Protein AF-A0AAJ2NTJ9-F1 (afdb_monomer)

Structure (mmCIF, N/CA/C/O backbone):
data_AF-A0AAJ2NTJ9-F1
#
_entry.id   AF-A0AAJ2NTJ9-F1
#
loop_
_atom_site.group_PDB
_atom_site.id
_atom_site.type_symbol
_atom_site.label_atom_id
_atom_site.label_alt_id
_atom_site.label_comp_id
_atom_site.label_asym_id
_atom_site.label_entity_id
_atom_site.label_seq_id
_atom_site.pdbx_PDB_ins_code
_atom_site.Cartn_x
_atom_site.Cartn_y
_atom_site.Cartn_z
_atom_site.occupancy
_atom_site.B_iso_or_equiv
_atom_site.auth_seq_id
_atom_site.auth_comp_id
_atom_site.auth_asym_id
_atom_site.auth_atom_id
_atom_site.pdbx_PDB_model_num
ATOM 1 N N . LEU A 1 1 ? -3.830 3.494 -9.380 1.00 79.75 1 LEU A N 1
ATOM 2 C CA . LEU A 1 1 ? -5.181 3.126 -8.871 1.00 79.75 1 LEU A CA 1
ATOM 3 C C . LEU A 1 1 ? -5.965 2.139 -9.747 1.00 79.75 1 LEU A C 1
ATOM 5 O O . LEU A 1 1 ? -6.649 1.302 -9.174 1.00 79.75 1 LEU A O 1
ATOM 9 N N . LYS A 1 2 ? -5.901 2.201 -11.092 1.00 93.75 2 LYS A N 1
ATOM 10 C CA . LYS A 1 2 ? -6.738 1.361 -11.984 1.00 93.75 2 LYS A CA 1
ATOM 11 C C . LYS A 1 2 ? -6.677 -0.144 -11.672 1.00 93.75 2 LYS A C 1
ATOM 13 O O . LYS A 1 2 ? -7.723 -0.753 -11.504 1.00 93.75 2 LYS A O 1
ATOM 18 N N . ILE A 1 3 ? -5.477 -0.712 -11.522 1.00 93.56 3 ILE A N 1
ATOM 19 C CA . ILE A 1 3 ? -5.316 -2.149 -11.245 1.00 93.56 3 ILE A CA 1
ATOM 20 C C . ILE A 1 3 ? -5.857 -2.568 -9.874 1.00 93.56 3 ILE A C 1
ATOM 22 O O . ILE A 1 3 ? -6.540 -3.576 -9.773 1.00 93.56 3 ILE A O 1
ATOM 26 N N . ILE A 1 4 ? -5.620 -1.762 -8.835 1.00 94.81 4 ILE A N 1
ATOM 27 C CA . ILE A 1 4 ? -6.088 -2.046 -7.470 1.00 94.81 4 ILE A CA 1
ATOM 28 C C . ILE A 1 4 ? -7.620 -2.124 -7.446 1.00 94.81 4 ILE A C 1
ATOM 30 O O . ILE A 1 4 ? -8.182 -3.060 -6.886 1.00 94.81 4 ILE A O 1
ATOM 34 N N . ARG A 1 5 ? -8.288 -1.177 -8.123 1.00 95.44 5 ARG A N 1
ATOM 35 C CA . ARG A 1 5 ? -9.752 -1.162 -8.262 1.00 95.44 5 ARG A CA 1
ATOM 36 C C . ARG A 1 5 ? -10.266 -2.324 -9.111 1.00 95.44 5 ARG A C 1
ATOM 38 O O . ARG A 1 5 ? -11.250 -2.941 -8.737 1.00 95.44 5 ARG A O 1
ATOM 45 N N . ALA A 1 6 ? -9.599 -2.634 -10.224 1.00 96.12 6 ALA A N 1
ATOM 46 C CA . ALA A 1 6 ? -9.985 -3.746 -11.096 1.00 96.12 6 ALA A CA 1
ATOM 47 C C . ALA A 1 6 ? -9.887 -5.112 -10.396 1.00 96.12 6 ALA A C 1
ATOM 49 O O . ALA A 1 6 ? -10.663 -6.008 -10.704 1.00 96.12 6 ALA A O 1
ATOM 50 N N . LEU A 1 7 ? -8.958 -5.258 -9.448 1.00 95.44 7 LEU A N 1
ATOM 51 C CA . LEU A 1 7 ? -8.787 -6.464 -8.638 1.00 95.44 7 LEU A CA 1
ATOM 52 C C . LEU A 1 7 ? -9.665 -6.490 -7.374 1.00 95.44 7 LEU A C 1
ATOM 54 O O . LEU A 1 7 ? -9.597 -7.464 -6.632 1.00 95.44 7 LEU A O 1
ATOM 58 N N . GLY A 1 8 ? -10.458 -5.445 -7.106 1.00 95.81 8 GLY A N 1
ATOM 59 C CA . GLY A 1 8 ? -11.329 -5.379 -5.926 1.00 95.81 8 GLY A CA 1
ATOM 60 C C . GLY A 1 8 ? -10.569 -5.431 -4.598 1.00 95.81 8 GLY A C 1
ATOM 61 O O . GLY A 1 8 ? -11.038 -6.039 -3.643 1.00 95.81 8 GLY A O 1
ATOM 62 N N . ILE A 1 9 ? -9.363 -4.858 -4.543 1.00 94.94 9 ILE A N 1
ATOM 63 C CA . ILE A 1 9 ? -8.530 -4.942 -3.341 1.00 94.94 9 ILE 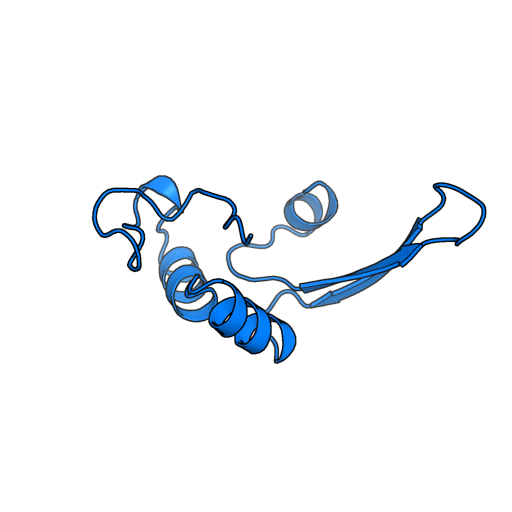A CA 1
ATOM 64 C C . ILE 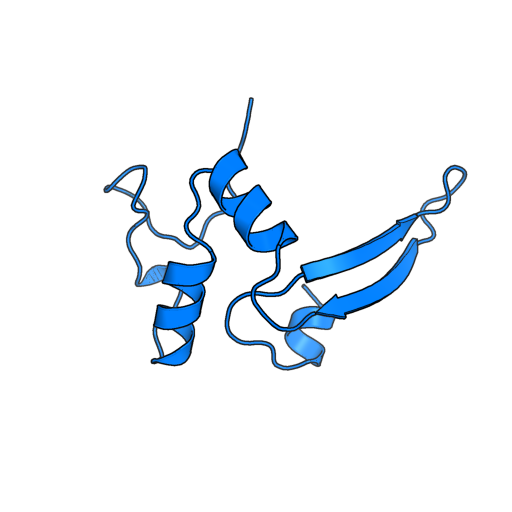A 1 9 ? -9.011 -3.948 -2.282 1.00 94.94 9 ILE A C 1
ATOM 66 O O . ILE A 1 9 ? -8.993 -2.735 -2.505 1.00 94.94 9 ILE A O 1
ATOM 70 N N . GLU A 1 10 ? -9.312 -4.473 -1.096 1.00 94.56 10 GLU A N 1
ATOM 71 C CA . GLU A 1 10 ? -9.646 -3.714 0.108 1.00 94.56 10 GLU A CA 1
ATOM 72 C C . GLU A 1 10 ? -8.580 -3.965 1.187 1.00 94.56 10 GLU A C 1
ATOM 74 O O . GLU A 1 10 ? -8.375 -5.088 1.645 1.00 94.56 10 GLU A O 1
ATOM 79 N N . GLY A 1 11 ? -7.839 -2.916 1.558 1.00 94.44 11 GLY A N 1
ATOM 80 C CA . GLY A 1 11 ? -6.719 -2.992 2.500 1.00 94.44 11 GLY A CA 1
ATOM 81 C C . GLY A 1 11 ? -5.371 -2.649 1.859 1.00 94.44 11 GLY A C 1
ATOM 82 O O . GLY A 1 11 ? -5.262 -1.719 1.063 1.00 94.44 11 GLY A O 1
ATOM 83 N N . GLY A 1 12 ? -4.311 -3.359 2.255 1.00 94.06 12 GLY A N 1
ATOM 84 C CA . GLY A 1 12 ? -2.941 -3.095 1.800 1.00 94.06 12 GLY A CA 1
ATOM 85 C C . GLY A 1 12 ? -2.526 -3.955 0.604 1.00 94.06 12 GLY A C 1
ATOM 86 O O . GLY A 1 12 ? -2.746 -5.163 0.602 1.00 94.06 12 GLY A O 1
ATOM 87 N N . CYS A 1 13 ? -1.850 -3.347 -0.375 1.00 96.19 13 CYS A N 1
ATOM 88 C CA . CYS A 1 13 ? -1.308 -4.031 -1.549 1.00 96.19 13 CYS A CA 1
ATOM 89 C C . CYS A 1 13 ? 0.077 -3.499 -1.918 1.00 96.19 13 CYS A C 1
ATOM 91 O O . CYS A 1 13 ? 0.361 -2.313 -1.755 1.00 96.19 13 CYS A O 1
ATOM 93 N N . ASN A 1 14 ? 0.922 -4.362 -2.478 1.00 96.62 14 ASN A N 1
ATOM 94 C CA . ASN A 1 14 ? 2.165 -3.969 -3.137 1.00 96.62 14 ASN A CA 1
ATOM 95 C C . ASN A 1 14 ? 2.083 -4.287 -4.637 1.00 96.62 14 ASN A C 1
ATOM 97 O O . ASN A 1 14 ? 1.674 -5.382 -5.011 1.00 96.62 14 ASN A O 1
ATOM 101 N N . VAL A 1 15 ? 2.464 -3.327 -5.479 1.00 96.31 15 VAL A N 1
ATOM 102 C CA . VAL A 1 15 ? 2.527 -3.479 -6.939 1.00 96.31 15 VAL A CA 1
ATOM 103 C C . VAL A 1 15 ? 3.963 -3.226 -7.367 1.00 96.31 15 VAL A C 1
ATOM 105 O O . VAL A 1 15 ? 4.553 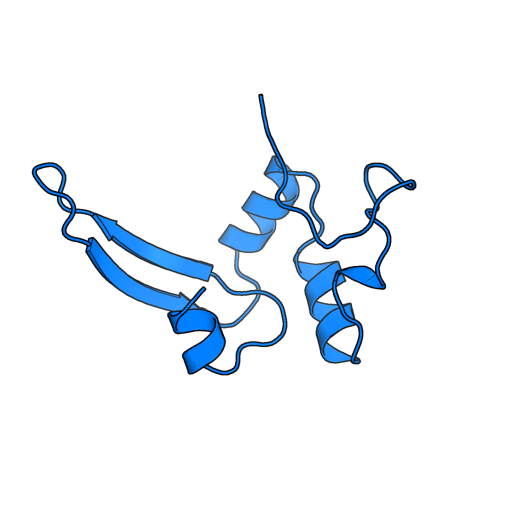-2.228 -6.951 1.00 96.31 15 VAL A O 1
ATOM 108 N N . GLN A 1 16 ? 4.518 -4.119 -8.180 1.00 97.06 16 GLN A N 1
ATOM 109 C CA . GLN A 1 16 ? 5.863 -3.976 -8.734 1.00 97.06 16 GLN A CA 1
ATOM 110 C C . GLN A 1 16 ? 5.772 -3.735 -10.234 1.00 97.06 16 GLN A C 1
ATOM 112 O O . GLN A 1 16 ? 5.024 -4.417 -10.938 1.00 97.06 16 GLN A O 1
ATOM 117 N N . LEU A 1 17 ? 6.526 -2.747 -10.711 1.00 97.44 17 LEU A N 1
ATOM 118 C CA . LEU A 1 17 ? 6.545 -2.349 -12.111 1.00 97.44 17 LEU A CA 1
ATOM 119 C C . LEU A 1 17 ? 7.979 -2.368 -12.644 1.00 97.44 17 LEU A C 1
ATOM 121 O O . LEU A 1 17 ? 8.915 -2.059 -11.909 1.00 97.44 17 LEU A O 1
ATOM 125 N N . ALA A 1 18 ? 8.128 -2.686 -13.926 1.00 98.00 18 ALA A N 1
ATOM 126 C CA . ALA A 1 18 ? 9.338 -2.428 -14.699 1.00 98.00 18 ALA A CA 1
ATOM 127 C C . ALA A 1 18 ? 9.098 -1.196 -15.576 1.00 98.00 18 ALA A C 1
ATOM 129 O O . ALA A 1 18 ? 8.130 -1.182 -16.333 1.00 98.00 18 ALA A O 1
ATOM 130 N N . LEU A 1 19 ? 9.960 -0.185 -15.482 1.00 98.12 19 LEU A N 1
ATOM 131 C CA . LEU A 1 19 ? 9.951 0.999 -16.345 1.00 98.12 19 LEU A CA 1
ATOM 132 C C . LEU A 1 19 ? 11.135 0.906 -17.311 1.00 98.12 19 LEU A C 1
ATOM 134 O O . LEU A 1 19 ? 12.260 0.660 -16.874 1.00 98.12 19 LEU A O 1
ATOM 138 N N . ASP A 1 20 ? 10.883 1.092 -18.603 1.00 97.94 20 ASP A N 1
ATOM 139 C CA . ASP A 1 20 ? 11.944 1.237 -19.600 1.00 97.94 20 ASP A CA 1
ATOM 140 C C . ASP A 1 20 ? 12.759 2.515 -19.307 1.00 97.94 20 ASP A C 1
ATOM 142 O O . ASP A 1 20 ? 12.174 3.593 -19.231 1.00 97.94 20 ASP A O 1
ATOM 146 N N . PRO A 1 21 ? 14.094 2.447 -19.143 1.00 97.56 21 PRO A N 1
ATOM 147 C CA . PRO A 1 21 ? 14.905 3.625 -18.832 1.00 97.56 21 PRO A CA 1
ATOM 148 C C . PRO A 1 21 ? 14.973 4.661 -19.966 1.00 97.56 21 PRO A C 1
ATOM 150 O O . PRO A 1 21 ? 15.391 5.792 -19.720 1.00 97.56 21 PRO A O 1
ATOM 153 N N . TYR A 1 22 ? 14.586 4.299 -21.193 1.00 98.19 22 TYR A N 1
ATOM 154 C CA . TYR A 1 22 ? 14.656 5.173 -22.368 1.00 98.19 22 TYR A CA 1
ATOM 155 C C . TYR A 1 22 ? 13.282 5.640 -22.867 1.00 98.19 22 TYR A C 1
ATOM 157 O O . TYR A 1 22 ? 13.205 6.365 -23.861 1.00 98.19 22 TYR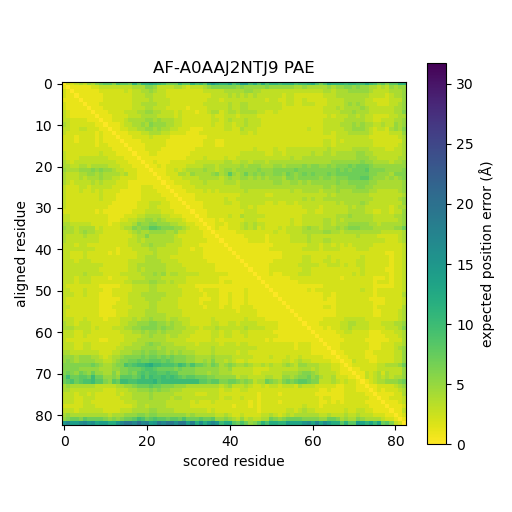 A O 1
ATOM 165 N N . SER A 1 23 ? 12.188 5.247 -22.207 1.00 97.69 23 SER A N 1
ATOM 166 C CA . SER A 1 23 ? 10.832 5.655 -22.582 1.00 97.69 23 SER A CA 1
ATOM 167 C C . SER A 1 23 ? 9.885 5.709 -21.376 1.00 97.69 23 SER A C 1
ATOM 169 O O . SER A 1 23 ? 10.262 5.425 -20.248 1.00 97.69 23 SER A O 1
ATOM 171 N N . PHE A 1 24 ? 8.624 6.082 -21.600 1.00 97.31 24 PHE A N 1
ATOM 172 C CA . PHE A 1 24 ? 7.581 6.016 -20.564 1.00 97.31 24 PHE A CA 1
ATOM 173 C C . PHE A 1 24 ? 6.823 4.681 -20.556 1.00 97.31 24 PHE A C 1
ATOM 175 O O . PHE A 1 24 ? 5.806 4.550 -19.871 1.00 97.31 24 PHE A O 1
ATOM 182 N N . ASN A 1 25 ? 7.288 3.689 -21.319 1.00 97.94 25 ASN A N 1
ATOM 183 C CA . ASN A 1 25 ? 6.678 2.367 -21.317 1.00 97.94 25 ASN A CA 1
ATOM 184 C C . ASN A 1 25 ? 6.984 1.661 -19.998 1.00 97.94 25 ASN A C 1
ATOM 186 O O . ASN A 1 25 ? 8.140 1.534 -19.596 1.00 97.94 25 ASN A O 1
ATOM 190 N N . TYR A 1 26 ? 5.943 1.161 -19.342 1.00 97.19 26 TYR A N 1
ATOM 191 C CA . TYR A 1 26 ? 6.082 0.372 -18.129 1.00 97.19 26 TYR A CA 1
ATOM 192 C C . TYR A 1 26 ? 5.191 -0.862 -18.171 1.00 97.19 26 TYR A C 1
ATOM 194 O O . TYR A 1 26 ? 4.150 -0.892 -18.828 1.00 97.19 26 TYR A O 1
ATOM 202 N N . TYR A 1 27 ? 5.597 -1.871 -17.414 1.00 96.75 27 TYR A N 1
ATOM 203 C CA . TYR A 1 27 ? 4.933 -3.160 -17.323 1.00 96.75 27 TYR A CA 1
ATOM 204 C C . TYR A 1 27 ? 4.694 -3.498 -15.860 1.00 96.75 27 TYR A C 1
ATOM 206 O O . TYR A 1 27 ? 5.516 -3.194 -14.997 1.00 96.75 27 TYR A O 1
ATOM 214 N N . ILE A 1 28 ? 3.564 -4.133 -15.573 1.00 96.75 28 ILE A N 1
ATOM 215 C CA . ILE A 1 28 ? 3.281 -4.667 -14.241 1.00 96.75 28 ILE A CA 1
ATOM 216 C C . ILE A 1 28 ? 3.941 -6.040 -14.158 1.00 96.75 28 ILE A C 1
ATOM 218 O O . ILE A 1 28 ? 3.647 -6.905 -14.979 1.00 96.75 28 ILE A O 1
ATOM 222 N N . ILE A 1 29 ? 4.826 -6.225 -13.180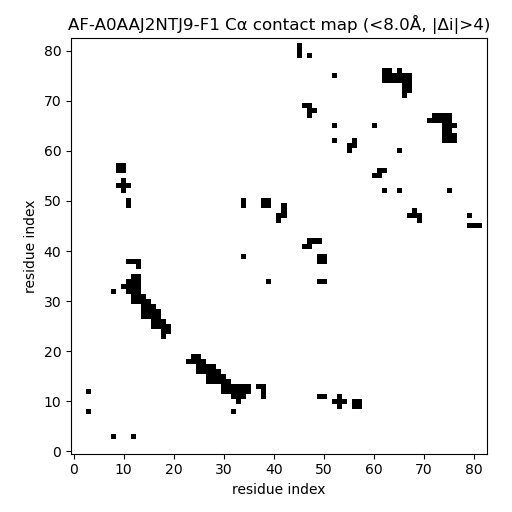 1.00 97.25 29 ILE A N 1
ATOM 223 C CA . ILE A 1 29 ? 5.487 -7.510 -12.927 1.00 97.25 29 ILE A CA 1
ATOM 224 C C . ILE A 1 29 ? 4.561 -8.390 -12.090 1.00 97.25 29 ILE A C 1
ATOM 226 O O . ILE A 1 29 ? 4.224 -9.502 -12.481 1.00 97.25 29 ILE A O 1
ATOM 230 N N . GLU A 1 30 ? 4.132 -7.875 -10.936 1.00 96.25 30 GLU A N 1
ATOM 231 C CA . GLU A 1 30 ? 3.268 -8.604 -10.013 1.00 96.25 30 GLU A CA 1
ATOM 232 C C . GLU A 1 30 ? 2.433 -7.670 -9.133 1.00 96.25 30 GLU A C 1
ATOM 234 O O . GLU A 1 30 ? 2.734 -6.483 -8.947 1.00 96.25 30 GLU A O 1
ATOM 239 N N . VAL A 1 31 ? 1.384 -8.252 -8.550 1.00 96.31 31 VAL A N 1
ATOM 240 C CA . VAL A 1 31 ? 0.534 -7.630 -7.537 1.00 96.31 31 VAL A CA 1
ATOM 241 C C . VAL A 1 31 ? 0.440 -8.571 -6.342 1.00 96.31 31 VAL A C 1
ATOM 243 O O . VAL A 1 31 ? 0.041 -9.723 -6.478 1.00 96.31 31 VAL A O 1
ATOM 246 N N . ASN A 1 32 ? 0.770 -8.065 -5.157 1.00 96.12 32 ASN A N 1
ATOM 247 C CA . ASN A 1 32 ? 0.618 -8.769 -3.889 1.00 96.12 32 ASN A CA 1
ATOM 248 C C . ASN A 1 32 ? -0.541 -8.130 -3.102 1.00 96.12 32 ASN A C 1
ATOM 250 O O . ASN A 1 32 ? -0.304 -7.121 -2.426 1.00 96.12 32 ASN A O 1
ATOM 254 N N . PRO A 1 33 ? -1.770 -8.687 -3.144 1.00 94.88 33 PRO A N 1
ATOM 255 C CA . PRO A 1 33 ? -2.951 -8.145 -2.460 1.00 94.88 33 PRO A CA 1
ATOM 256 C C . PRO A 1 33 ? -2.945 -8.492 -0.962 1.00 94.88 33 PRO A C 1
ATOM 258 O O . PRO A 1 33 ? -3.867 -9.095 -0.423 1.00 94.88 33 PRO A O 1
ATOM 261 N N . ARG A 1 34 ? -1.835 -8.188 -0.294 1.00 95.12 34 ARG A N 1
ATOM 262 C CA . ARG A 1 34 ? -1.610 -8.419 1.131 1.00 95.12 34 ARG A CA 1
ATOM 263 C C . ARG A 1 34 ? -0.534 -7.472 1.637 1.00 95.12 34 ARG A C 1
ATOM 265 O O . ARG A 1 34 ? 0.299 -6.977 0.874 1.00 95.12 34 ARG A O 1
ATOM 272 N N . VAL A 1 35 ? -0.466 -7.327 2.954 1.00 94.44 35 VAL A N 1
ATOM 273 C CA . VAL A 1 35 ? 0.719 -6.758 3.597 1.00 94.44 35 VAL A CA 1
ATOM 274 C C . VAL A 1 35 ? 1.945 -7.640 3.331 1.00 94.44 35 VAL A C 1
ATOM 276 O O . VAL A 1 35 ? 1.891 -8.875 3.365 1.00 94.44 35 VAL A O 1
ATOM 279 N N . SER A 1 36 ? 3.067 -7.001 3.019 1.00 93.25 36 SER A N 1
ATOM 280 C CA . SER A 1 36 ? 4.323 -7.669 2.677 1.00 93.25 36 SER A CA 1
ATOM 281 C C . SER A 1 36 ? 5.496 -7.080 3.461 1.00 93.25 36 SER A C 1
ATOM 283 O O . SER A 1 36 ? 5.351 -6.098 4.193 1.00 93.25 36 SER A O 1
ATOM 285 N N . ARG A 1 37 ? 6.691 -7.657 3.285 1.00 95.25 37 ARG A N 1
ATOM 286 C CA . ARG A 1 37 ? 7.933 -7.073 3.819 1.00 95.25 37 ARG A CA 1
ATOM 287 C C . ARG A 1 37 ? 8.117 -5.626 3.343 1.00 95.25 37 ARG A C 1
ATOM 289 O O . ARG A 1 37 ? 8.485 -4.769 4.140 1.00 95.25 37 ARG A O 1
ATOM 296 N N . SER A 1 38 ? 7.771 -5.339 2.087 1.00 94.69 38 SER A N 1
ATOM 297 C CA . SER A 1 38 ? 7.804 -3.986 1.521 1.00 94.69 38 SER A CA 1
ATOM 298 C C . SER A 1 38 ? 6.811 -3.048 2.211 1.00 94.69 38 SER A C 1
ATOM 300 O O . SER A 1 38 ? 7.143 -1.895 2.459 1.00 94.69 38 SER A O 1
ATOM 302 N N . SER A 1 39 ? 5.624 -3.534 2.594 1.00 95.25 39 SER A N 1
ATOM 303 C CA . SER A 1 39 ? 4.674 -2.744 3.392 1.00 95.25 39 SER A CA 1
ATOM 304 C C . SER A 1 39 ? 5.243 -2.392 4.770 1.00 95.25 39 SER A C 1
ATOM 306 O O . SER A 1 39 ? 5.109 -1.256 5.209 1.00 95.25 39 SER A O 1
ATOM 308 N N . ALA A 1 40 ? 5.910 -3.335 5.445 1.00 94.75 40 ALA A N 1
ATOM 309 C CA . ALA A 1 40 ? 6.540 -3.070 6.740 1.00 94.75 40 ALA A CA 1
ATOM 310 C C . ALA A 1 40 ? 7.649 -2.010 6.631 1.00 94.75 40 ALA A C 1
ATOM 312 O O . ALA A 1 40 ? 7.710 -1.099 7.458 1.00 94.75 40 ALA A O 1
ATOM 313 N N . LEU A 1 41 ? 8.477 -2.093 5.584 1.00 96.50 41 LEU A N 1
ATOM 314 C CA . LEU A 1 41 ? 9.494 -1.085 5.283 1.00 96.50 41 LEU A CA 1
ATOM 315 C C . LEU A 1 41 ? 8.861 0.290 5.022 1.00 96.50 41 LEU A C 1
ATOM 317 O O . LEU A 1 41 ? 9.263 1.269 5.645 1.00 96.50 41 LEU A O 1
ATOM 321 N N . ALA A 1 42 ? 7.833 0.359 4.172 1.00 96.00 42 ALA A N 1
ATOM 322 C CA . ALA A 1 42 ? 7.125 1.602 3.868 1.00 96.00 42 ALA A CA 1
ATOM 323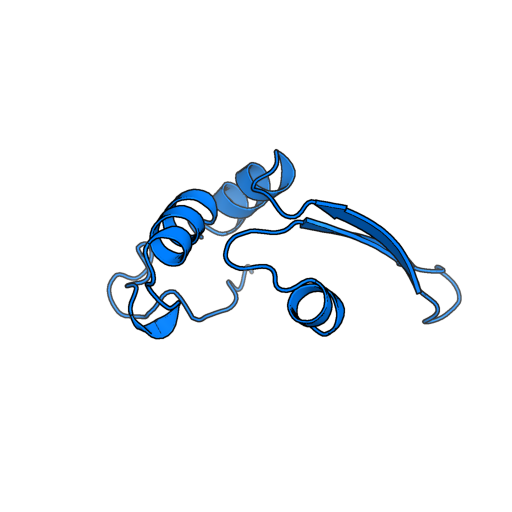 C C . ALA A 1 42 ? 6.499 2.233 5.121 1.00 96.00 42 ALA A C 1
ATOM 325 O O . ALA A 1 42 ? 6.607 3.441 5.323 1.00 96.00 42 ALA A O 1
ATOM 326 N N . SER A 1 43 ? 5.914 1.426 6.013 1.00 95.94 43 SER A N 1
ATOM 327 C CA . SER A 1 43 ? 5.392 1.912 7.294 1.00 95.94 43 SER A CA 1
ATOM 328 C C . SER A 1 43 ? 6.461 2.512 8.194 1.00 95.94 43 SER A C 1
ATOM 330 O O . SER A 1 43 ? 6.191 3.484 8.895 1.00 95.94 43 SER A O 1
ATOM 332 N N . LYS A 1 44 ? 7.672 1.950 8.191 1.00 95.38 44 LYS A N 1
ATOM 333 C CA . LYS A 1 44 ? 8.791 2.506 8.956 1.00 95.38 44 LYS A CA 1
ATOM 334 C C . LYS A 1 44 ? 9.334 3.786 8.335 1.00 95.38 44 LYS A C 1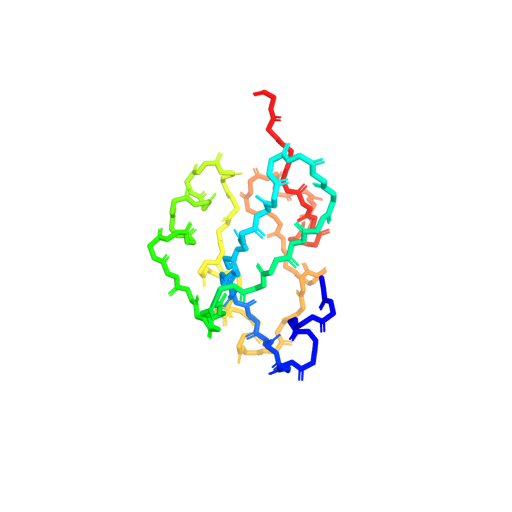
ATOM 336 O O . LYS A 1 44 ? 9.577 4.726 9.077 1.00 95.38 44 LYS A O 1
ATOM 341 N N . ALA A 1 45 ? 9.466 3.833 7.012 1.00 95.69 45 ALA A N 1
ATOM 342 C CA . ALA A 1 45 ? 9.962 5.009 6.304 1.00 95.69 45 ALA A CA 1
ATOM 343 C C . ALA A 1 45 ? 9.022 6.219 6.434 1.00 95.69 45 ALA A C 1
ATOM 345 O O . ALA A 1 45 ? 9.484 7.342 6.565 1.00 95.69 45 ALA A O 1
ATOM 346 N N . THR A 1 46 ? 7.707 5.988 6.422 1.00 94.81 46 THR A N 1
ATOM 347 C CA . THR A 1 46 ? 6.697 7.064 6.370 1.00 94.81 46 THR A CA 1
ATOM 348 C C . THR A 1 46 ? 6.027 7.372 7.708 1.00 94.81 46 THR A C 1
ATOM 350 O O . THR A 1 46 ? 5.299 8.354 7.823 1.00 94.81 46 THR A O 1
ATOM 353 N N . GLY A 1 47 ? 6.162 6.492 8.703 1.00 94.50 47 GLY A N 1
ATOM 354 C CA . GLY A 1 47 ? 5.328 6.519 9.909 1.00 94.50 47 GLY A CA 1
ATOM 355 C C . GLY A 1 47 ? 3.864 6.111 9.675 1.00 94.50 47 GLY A C 1
ATOM 356 O O . GLY A 1 47 ? 3.090 6.064 10.630 1.00 94.50 47 GLY A O 1
ATOM 357 N N . TYR A 1 48 ? 3.469 5.778 8.439 1.00 96.50 48 TYR A N 1
ATOM 358 C CA . TYR A 1 48 ? 2.099 5.410 8.085 1.00 96.50 48 TYR A CA 1
ATOM 359 C C . TYR A 1 48 ? 1.827 3.926 8.404 1.00 96.50 48 TYR A C 1
ATOM 361 O O . TYR A 1 48 ? 2.424 3.037 7.784 1.00 96.50 48 TYR A O 1
ATOM 369 N N . PRO A 1 49 ? 0.936 3.591 9.355 1.00 95.69 49 PRO A N 1
ATOM 370 C CA . PRO A 1 49 ? 0.806 2.228 9.873 1.00 95.69 49 PRO A CA 1
ATOM 371 C C . PRO A 1 49 ? -0.071 1.335 8.971 1.00 95.69 49 PRO A C 1
ATOM 373 O O . PRO A 1 49 ? -1.178 0.948 9.347 1.00 95.69 49 PRO A O 1
ATOM 376 N N . ILE A 1 50 ? 0.444 0.962 7.794 1.00 96.94 50 ILE A N 1
ATOM 377 C CA . ILE A 1 50 ? -0.261 0.231 6.721 1.00 96.94 50 ILE A CA 1
ATOM 378 C C . ILE A 1 50 ? -0.981 -1.014 7.249 1.00 96.94 50 ILE A C 1
ATOM 380 O O . ILE A 1 50 ? -2.166 -1.184 6.988 1.00 96.94 50 ILE A O 1
ATOM 384 N N . ALA A 1 51 ? -0.305 -1.870 8.021 1.00 96.38 51 ALA A N 1
ATOM 385 C CA . ALA A 1 51 ? -0.919 -3.102 8.526 1.00 96.38 51 ALA A CA 1
ATOM 386 C C . ALA A 1 51 ? -2.090 -2.837 9.489 1.00 96.38 51 ALA A C 1
ATOM 388 O O . ALA A 1 51 ? -3.107 -3.525 9.434 1.00 96.38 51 ALA A O 1
ATOM 389 N N . LYS A 1 52 ? -1.975 -1.806 10.336 1.00 95.75 52 LYS A N 1
ATOM 390 C CA . LYS A 1 52 ? -3.031 -1.414 11.279 1.00 95.75 52 LYS A CA 1
ATOM 391 C C . LYS A 1 52 ? -4.252 -0.862 10.547 1.00 95.75 52 LYS A C 1
ATOM 393 O O . LYS A 1 52 ? -5.376 -1.161 10.931 1.00 95.75 52 LYS A O 1
ATOM 398 N N . LEU A 1 53 ? -4.028 -0.055 9.512 1.00 96.81 53 LEU A N 1
ATOM 399 C CA . LEU A 1 53 ? -5.102 0.524 8.705 1.00 96.81 53 LEU A CA 1
ATOM 400 C C . LEU A 1 53 ? -5.770 -0.538 7.830 1.00 96.81 53 LEU A C 1
ATOM 402 O O . LEU A 1 53 ? -6.991 -0.595 7.792 1.00 96.81 53 LEU A O 1
ATOM 406 N N . ALA A 1 54 ? -4.997 -1.443 7.225 1.00 97.00 54 ALA A N 1
ATOM 407 C CA . ALA A 1 54 ? -5.537 -2.570 6.467 1.00 97.00 54 ALA A CA 1
ATOM 408 C C . ALA A 1 54 ? -6.455 -3.460 7.325 1.00 97.00 54 ALA A C 1
ATOM 410 O O . ALA A 1 54 ? -7.524 -3.847 6.868 1.00 97.00 54 ALA A O 1
ATOM 411 N N . ALA A 1 55 ? -6.085 -3.728 8.584 1.00 96.75 55 ALA A N 1
ATOM 412 C CA . ALA A 1 55 ? -6.930 -4.487 9.508 1.00 96.75 55 ALA A CA 1
ATOM 413 C C . ALA A 1 55 ? -8.256 -3.775 9.835 1.00 96.75 55 ALA A C 1
ATOM 415 O O . ALA A 1 55 ? -9.281 -4.429 9.988 1.00 96.75 55 ALA A O 1
ATOM 416 N N . LYS A 1 56 ? -8.247 -2.440 9.924 1.00 96.88 56 LYS A N 1
ATOM 417 C CA . LYS A 1 56 ? -9.464 -1.644 10.131 1.00 96.88 56 LYS A CA 1
ATOM 418 C C . LYS A 1 56 ? -10.351 -1.600 8.882 1.00 96.88 56 LYS A C 1
ATOM 420 O O . LYS A 1 56 ? -11.565 -1.700 9.006 1.00 96.88 56 LYS A O 1
ATOM 425 N N . ILE A 1 57 ? -9.749 -1.526 7.696 1.00 97.31 57 ILE A N 1
ATOM 426 C CA . ILE A 1 57 ? -10.478 -1.626 6.423 1.00 97.31 57 ILE A CA 1
ATOM 427 C C . ILE A 1 57 ? -11.177 -2.983 6.309 1.00 97.31 57 ILE A C 1
ATOM 429 O O . ILE A 1 57 ? -12.344 -3.039 5.946 1.00 97.31 57 ILE A O 1
ATOM 433 N N . ALA A 1 58 ? -10.515 -4.069 6.720 1.00 96.00 58 ALA A N 1
ATOM 434 C CA . ALA A 1 58 ? -11.098 -5.412 6.702 1.00 96.00 58 ALA A CA 1
ATOM 435 C C . ALA A 1 58 ? -12.343 -5.577 7.599 1.00 96.00 58 ALA A C 1
ATOM 437 O O . ALA A 1 58 ? -13.096 -6.530 7.419 1.00 96.00 58 ALA A O 1
ATOM 438 N N . VAL A 1 59 ? -12.566 -4.670 8.558 1.00 97.00 59 VAL A N 1
ATOM 439 C CA . VAL A 1 59 ? -13.778 -4.633 9.399 1.00 97.00 59 VAL A CA 1
ATOM 440 C C . VAL A 1 59 ? -14.737 -3.500 9.006 1.00 97.00 59 VAL A C 1
ATOM 442 O O . VAL A 1 59 ? -15.631 -3.162 9.776 1.00 97.00 59 VAL A O 1
ATOM 445 N N . GLY A 1 60 ? -14.568 -2.929 7.810 1.00 96.75 60 GLY A N 1
ATOM 446 C CA . GLY A 1 60 ? -15.518 -2.005 7.190 1.00 96.75 60 GLY A CA 1
ATOM 447 C C . GLY A 1 60 ? -15.226 -0.516 7.369 1.00 96.75 60 GLY A C 1
ATOM 448 O O . GLY A 1 60 ? -16.045 0.283 6.931 1.00 96.75 60 GLY A O 1
ATOM 449 N N . LEU A 1 61 ? -14.096 -0.125 7.978 1.00 97.69 61 LEU A N 1
ATOM 450 C CA . LEU A 1 61 ? -13.738 1.297 8.077 1.00 97.69 61 LEU A CA 1
ATOM 451 C C . LEU A 1 61 ? -13.135 1.835 6.775 1.00 97.69 61 LEU A C 1
ATOM 453 O O . LEU A 1 61 ? -12.337 1.164 6.115 1.00 97.69 61 LEU A O 1
ATOM 457 N N . THR A 1 62 ? -13.398 3.100 6.470 1.00 97.56 62 THR A N 1
ATOM 458 C CA . THR A 1 62 ? -12.752 3.838 5.380 1.00 97.56 62 THR A CA 1
ATOM 459 C C . THR A 1 62 ? -11.577 4.686 5.881 1.00 97.56 62 THR A C 1
ATOM 461 O O . THR A 1 62 ? -11.380 4.920 7.076 1.00 97.56 62 THR A O 1
ATOM 464 N N . LEU A 1 63 ? -10.714 5.133 4.961 1.00 97.00 63 LEU A N 1
ATOM 465 C CA . LEU A 1 63 ? -9.508 5.900 5.307 1.00 97.00 63 LEU A CA 1
ATOM 466 C C . LEU A 1 63 ? -9.816 7.260 5.956 1.00 97.00 63 LEU A C 1
ATOM 468 O O . LEU A 1 63 ? -9.022 7.751 6.760 1.00 97.00 63 LEU A O 1
ATOM 472 N N . ASP A 1 64 ? -10.945 7.866 5.608 1.00 97.00 64 ASP A N 1
ATOM 473 C CA . ASP A 1 64 ? -11.438 9.140 6.132 1.00 97.00 64 ASP A CA 1
ATOM 474 C C . ASP A 1 64 ? -12.118 9.022 7.506 1.00 97.00 64 ASP A C 1
ATOM 476 O O . ASP A 1 64 ? -12.253 10.022 8.200 1.00 97.00 64 ASP A O 1
ATOM 480 N N . GLU A 1 65 ? -12.437 7.811 7.967 1.00 96.44 65 GLU A N 1
ATOM 481 C CA . GLU A 1 65 ? -12.944 7.559 9.327 1.00 96.44 65 GLU A CA 1
ATOM 482 C C . GLU A 1 65 ? -11.816 7.340 10.349 1.00 96.44 65 GLU A C 1
ATOM 484 O O . GLU A 1 65 ? -12.021 7.353 11.566 1.00 96.44 65 GLU A O 1
ATOM 489 N N . MET A 1 66 ? -10.592 7.103 9.874 1.00 96.00 66 MET A N 1
ATOM 490 C CA . MET A 1 66 ? -9.465 6.724 10.719 1.00 96.00 66 MET A CA 1
ATOM 491 C C . MET A 1 66 ? -8.528 7.901 10.962 1.00 96.00 66 MET A C 1
ATOM 493 O O . MET A 1 66 ? -7.953 8.439 10.027 1.00 96.00 66 MET A O 1
ATOM 497 N N . LEU A 1 67 ? -8.289 8.257 12.226 1.00 95.50 67 LEU A N 1
ATOM 498 C CA . LEU A 1 67 ? -7.292 9.273 12.577 1.00 95.50 67 LEU A CA 1
ATOM 499 C C . LEU A 1 67 ? -5.869 8.845 12.186 1.00 95.50 67 LEU A C 1
ATOM 501 O O . LEU A 1 67 ? -5.442 7.711 12.435 1.00 95.50 67 LEU A O 1
ATOM 505 N N . ASN A 1 68 ? -5.112 9.794 11.639 1.00 93.19 68 ASN A N 1
ATOM 506 C CA . ASN A 1 68 ? -3.677 9.683 11.444 1.00 93.19 68 ASN A CA 1
ATOM 507 C C . ASN A 1 68 ? -2.990 9.624 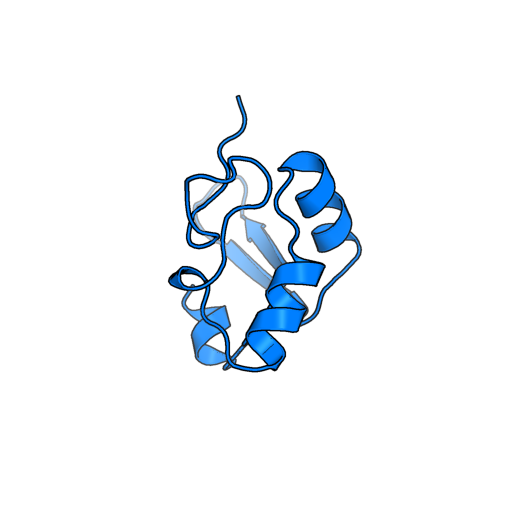12.812 1.00 93.19 68 ASN A C 1
ATOM 509 O O . ASN A 1 68 ? -2.999 10.586 13.579 1.00 93.19 68 ASN A O 1
ATOM 513 N N . THR A 1 69 ? -2.351 8.495 13.105 1.00 86.94 69 THR A N 1
ATOM 514 C CA . THR A 1 69 ? -1.695 8.262 14.396 1.00 86.94 69 THR A CA 1
ATOM 515 C C . THR A 1 69 ? -0.422 9.079 14.599 1.00 86.94 69 THR A C 1
ATOM 517 O O . THR A 1 69 ? 0.061 9.137 15.723 1.00 86.94 69 THR A O 1
ATOM 520 N N . VAL A 1 70 ? 0.135 9.672 13.538 1.00 87.50 70 VAL A N 1
ATOM 521 C CA . VAL A 1 70 ? 1.345 10.504 13.608 1.00 87.50 70 VAL A CA 1
ATOM 522 C C . VAL A 1 70 ? 0.989 11.928 14.028 1.00 87.50 70 VAL A C 1
ATOM 524 O O . VAL A 1 70 ? 1.567 12.455 14.970 1.00 87.50 70 VAL A O 1
ATOM 527 N N . THR A 1 71 ? 0.019 12.553 13.355 1.00 89.62 71 THR A N 1
ATOM 528 C CA . THR A 1 71 ? -0.369 13.948 13.629 1.00 89.62 71 THR A CA 1
ATOM 529 C C . THR A 1 71 ? -1.426 14.069 14.725 1.00 89.62 71 THR A C 1
ATOM 531 O O . THR A 1 71 ? -1.526 15.119 15.356 1.00 89.62 71 THR A O 1
ATOM 534 N N . GLY A 1 72 ? -2.270 13.046 14.905 1.00 90.75 72 GLY A N 1
ATOM 535 C CA . GLY A 1 72 ? -3.427 13.057 15.808 1.00 90.75 72 GLY A CA 1
ATOM 536 C C . GLY A 1 72 ? -4.529 14.060 15.439 1.00 90.75 72 GLY A C 1
ATOM 537 O O . GLY A 1 72 ? -5.517 14.161 16.157 1.00 90.75 72 GLY A O 1
ATOM 538 N N . LYS A 1 73 ? -4.359 14.817 14.348 1.00 92.94 73 LYS A N 1
ATOM 539 C CA . LYS A 1 73 ? -5.223 15.947 13.957 1.00 92.94 73 LYS A CA 1
ATOM 540 C C . LYS A 1 73 ? -5.833 15.792 12.566 1.00 92.94 73 LYS A C 1
ATOM 542 O O . LYS A 1 73 ? -6.762 16.514 12.228 1.00 92.94 73 LYS A O 1
ATOM 547 N N . THR A 1 74 ? -5.287 14.891 11.755 1.00 95.00 74 THR A N 1
ATOM 548 C CA . THR A 1 74 ? -5.757 14.598 10.396 1.00 95.00 74 THR A CA 1
ATOM 549 C C . THR A 1 74 ? -6.206 13.143 10.289 1.00 95.00 74 THR A C 1
ATOM 551 O O . THR A 1 74 ? -6.066 12.378 11.244 1.00 95.00 74 THR A O 1
ATOM 554 N N . TYR A 1 75 ? -6.749 12.750 9.139 1.00 96.62 75 TYR A N 1
ATOM 555 C CA . TYR A 1 75 ? -7.203 11.383 8.870 1.00 96.62 75 TYR A CA 1
ATOM 556 C C . TYR A 1 75 ? -6.163 10.577 8.087 1.00 96.62 75 TYR A C 1
ATOM 558 O O . TYR A 1 75 ? -5.195 11.131 7.572 1.00 96.62 75 TYR A O 1
ATOM 566 N N . ALA A 1 76 ? -6.356 9.262 7.997 1.00 96.75 76 ALA A N 1
ATOM 567 C CA . ALA A 1 76 ? -5.493 8.332 7.282 1.00 96.75 76 ALA A CA 1
ATOM 568 C C . ALA A 1 76 ? -5.642 8.439 5.754 1.00 96.75 76 ALA A C 1
ATOM 570 O O . ALA A 1 76 ? -4.810 7.896 5.031 1.00 96.75 76 ALA A O 1
ATOM 571 N N . SER A 1 77 ? -6.650 9.158 5.254 1.00 96.75 77 SER A N 1
ATOM 572 C CA . SER A 1 77 ? -6.825 9.472 3.831 1.00 96.75 77 SER A CA 1
ATOM 573 C C . SER A 1 77 ? -5.856 10.564 3.355 1.00 96.75 77 SER A C 1
ATOM 575 O O . SER A 1 77 ? -6.260 11.687 3.055 1.00 96.75 77 SER A O 1
ATOM 577 N N . PHE A 1 78 ? -4.565 10.241 3.302 1.00 95.88 78 PHE A N 1
ATOM 578 C CA . PHE A 1 78 ? -3.515 11.097 2.750 1.00 95.88 78 PHE A CA 1
ATOM 579 C C . PHE A 1 78 ? -2.350 10.253 2.224 1.00 95.88 78 PHE A C 1
ATOM 581 O O . PHE A 1 78 ? -2.186 9.095 2.612 1.00 95.88 78 PHE A O 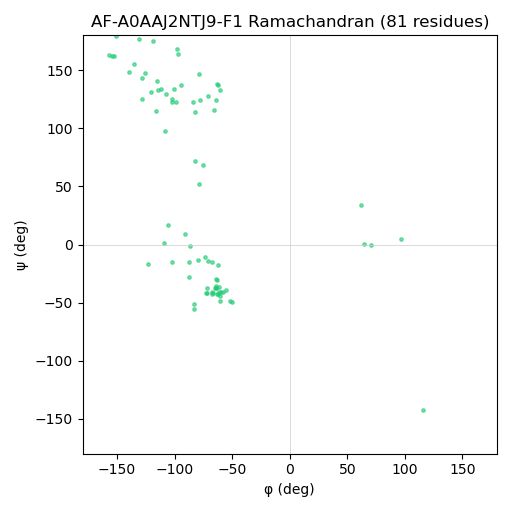1
ATOM 588 N N . GLU A 1 79 ? -1.518 10.855 1.378 1.00 95.88 79 GLU A N 1
ATOM 589 C CA . GLU A 1 79 ? -0.233 10.289 0.968 1.00 95.88 79 GLU A CA 1
ATOM 590 C C . GLU A 1 79 ? 0.884 10.936 1.808 1.00 95.88 79 GLU A C 1
ATOM 592 O O . GLU A 1 79 ? 0.975 12.167 1.841 1.00 95.88 79 GLU A O 1
ATOM 597 N N . PRO A 1 80 ? 1.707 10.158 2.540 1.00 93.81 80 PRO A N 1
ATOM 598 C CA . PRO A 1 80 ? 2.816 10.713 3.310 1.00 93.81 80 PRO A CA 1
ATOM 599 C C . PRO A 1 80 ? 3.831 11.432 2.416 1.00 93.81 80 PRO A C 1
ATOM 601 O O . PRO A 1 80 ? 4.275 10.873 1.417 1.00 93.81 80 PRO A O 1
ATOM 604 N N . ALA A 1 81 ? 4.239 12.635 2.819 1.00 93.81 81 ALA A N 1
ATOM 605 C CA . ALA A 1 81 ? 5.349 13.362 2.215 1.00 93.81 81 ALA A CA 1
ATOM 606 C C . ALA A 1 81 ? 6.600 13.209 3.091 1.00 93.81 81 ALA A C 1
ATOM 608 O O . ALA A 1 81 ? 6.520 13.350 4.314 1.00 93.81 81 ALA A O 1
ATOM 609 N N . LEU A 1 82 ? 7.731 12.903 2.459 1.00 87.69 82 LEU A N 1
ATOM 610 C CA . LEU A 1 82 ? 9.058 12.873 3.070 1.00 87.69 82 LEU A CA 1
ATOM 611 C C . LEU A 1 82 ? 9.898 13.971 2.412 1.00 87.69 82 LEU A C 1
ATOM 613 O O . LEU A 1 82 ? 9.761 14.177 1.206 1.00 87.69 82 LEU A O 1
ATOM 617 N N . ASP A 1 83 ? 10.709 14.655 3.215 1.00 69.69 83 ASP A N 1
ATOM 618 C CA . ASP A 1 83 ? 11.704 15.643 2.771 1.00 69.69 83 ASP A CA 1
ATOM 619 C C . ASP A 1 83 ? 13.072 14.960 2.600 1.00 69.69 83 ASP A C 1
ATOM 621 O O . ASP A 1 83 ? 13.383 14.073 3.438 1.00 69.69 83 ASP A O 1
#

Sequence (83 aa):
LKIIRALGIEGGCNVQLALDPYSFNYYIIEVNPRVSRSSALASKATGYPIAKLAAKIAVGLTLDEMLNTVTGKTYASFEPALD

Secondary structure (DSSP, 8-state):
-HHHHHTT--S--EEEEEE-TTSS-EEEEEEE-S--HHHHHHHHHH---HHHHHHHHTTT--TTTSB-TTTSSSBS-SPPP--

Radius of gyration: 14.37 Å; Cα contacts (8 Å, |Δi|>4): 107; chains: 1; bounding box: 30×25×38 Å

Organism: Alkalihalophilus pseudofirmus (NCBI:txid79885)

Mean predicted aligned error: 3.02 Å

Foldseek 3Di:
DVVCVVVVQFADKDWDKDADPVDRDIDTPDIDSDDDPVNVVVCVVQVQNRNVVRVVRVVPDDQQNAADPVPSPHTSPDDGDDD

pLDDT: mean 95.03, std 3.95, range [69.69, 98.19]

Solvent-accessible surface area (backbone atoms only — not comparable to full-atom values): 5253 Å² total; per-residue (Å²): 111,70,67,50,60,76,67,68,67,80,54,39,66,48,77,44,70,49,69,44,94,89,53,91,56,66,44,79,75,50,74,42,88,39,78,46,74,67,46,57,51,48,22,66,76,61,63,47,60,50,69,65,51,23,56,42,32,71,74,73,49,54,48,76,78,33,70,22,85,80,75,72,79,49,47,48,68,65,81,84,83,82,135

InterPro domains:
  IPR005479 Carbamoyl phosphate synthase, ATP-binding domain [PF02786] (2-65)
  IPR005479 Carbamoyl phosphate synthase, ATP-binding domain [PS00867] (28-35)
  IPR011761 ATP-grasp fold [PS50975] (2-59)

Nearest PDB structures (foldseek):
  6w2j-assembly1_A  TM=9.976E-01  e=1.506E-06  Homo sapiens
  6w2j-assembly2_B  TM=9.982E-01  e=4.390E-06  Homo sapiens
  5dot-assembly1_B  TM=9.945E-01  e=2.571E-06  Homo sapiens
  1bxr-assembly1_A  TM=8.834E-01  e=5.903E-07  Escherichia coli
  6uel-assembly1_A  TM=9.965E-01  e=5.736E-06  Homo sapiens